Protein AF-A0A5N8HBY6-F1 (afdb_monomer_lite)

Sequence (43 aa):
LCPGETPPMFTTSAIASVTLDESGNGTFNWQMSPCNLKMAKAI

Foldseek 3Di:
DPVPDDPDDADVPKDWDWDADPVGDIDTDDIDHVVNPPPPDDD

Organism: Escherichia coli (NCBI:txid562)

Structure (mmCIF, N/CA/C/O backbone):
data_AF-A0A5N8HBY6-F1
#
_entry.id   AF-A0A5N8HBY6-F1
#
loop_
_atom_site.group_PDB
_atom_site.id
_atom_site.type_symbol
_atom_site.label_atom_id
_atom_site.label_alt_id
_atom_site.label_comp_id
_atom_site.label_asym_id
_atom_site.label_entity_id
_atom_site.label_seq_id
_atom_site.pdbx_PDB_ins_code
_atom_site.Cartn_x
_atom_site.Cartn_y
_atom_site.Cartn_z
_atom_site.occupancy
_atom_site.B_iso_or_equiv
_atom_site.auth_seq_id
_atom_site.auth_comp_id
_atom_site.auth_asym_id
_atom_site.auth_atom_id
_atom_site.pdbx_PDB_model_num
ATOM 1 N N . LEU A 1 1 ? -4.028 -9.425 12.254 1.00 53.28 1 LEU A N 1
ATOM 2 C CA . LEU A 1 1 ? -4.218 -10.144 10.976 1.00 53.28 1 LEU A CA 1
ATOM 3 C C . LEU A 1 1 ? -5.151 -11.302 11.270 1.00 53.28 1 LEU A C 1
ATOM 5 O O . LEU A 1 1 ? -4.828 -12.097 12.148 1.00 53.28 1 LEU A O 1
ATOM 9 N N . CYS A 1 2 ? -6.342 -11.307 10.679 1.00 49.66 2 CYS A N 1
ATOM 10 C CA . CYS A 1 2 ? -7.350 -12.321 10.962 1.00 49.66 2 CYS A CA 1
ATOM 11 C C . CYS A 1 2 ? -6.833 -13.706 10.529 1.00 49.66 2 CYS A C 1
ATOM 13 O O . CYS A 1 2 ? -6.105 -13.803 9.537 1.00 49.66 2 CYS A O 1
ATOM 15 N N . PRO A 1 3 ? -7.159 -14.788 11.255 1.00 56.34 3 PRO A N 1
ATOM 16 C CA . PRO A 1 3 ? -6.746 -16.134 10.871 1.00 56.34 3 PRO A CA 1
ATOM 17 C C . PRO A 1 3 ? -7.376 -16.503 9.517 1.00 56.34 3 PRO A C 1
ATOM 19 O O . PRO A 1 3 ? -8.577 -16.740 9.436 1.00 56.34 3 PRO A O 1
ATOM 22 N N . GLY A 1 4 ? -6.567 -16.508 8.452 1.00 65.88 4 GLY A N 1
ATOM 23 C CA . GLY A 1 4 ? -6.999 -16.789 7.075 1.00 65.88 4 GLY A CA 1
ATOM 24 C C . GLY A 1 4 ? -6.440 -15.828 6.021 1.00 65.88 4 GLY A C 1
ATOM 25 O O . GLY A 1 4 ? -6.427 -16.162 4.839 1.00 65.88 4 GLY A O 1
ATO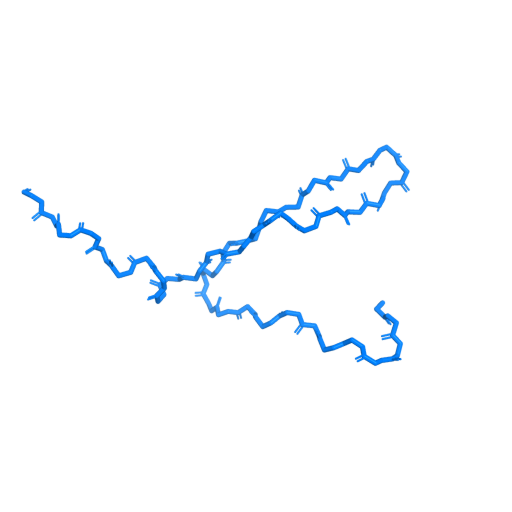M 26 N N . GLU A 1 5 ? -5.924 -14.667 6.424 1.00 60.19 5 GLU A N 1
ATOM 27 C CA . GLU A 1 5 ? -5.327 -13.705 5.495 1.00 60.19 5 GLU A CA 1
ATOM 28 C C . GLU A 1 5 ? -3.811 -13.908 5.421 1.00 60.19 5 GLU A C 1
ATOM 30 O O . GLU A 1 5 ? -3.093 -13.772 6.413 1.00 60.19 5 GLU A O 1
ATOM 35 N N . THR A 1 6 ? -3.308 -14.248 4.231 1.00 66.25 6 THR A N 1
ATOM 36 C CA . THR A 1 6 ? -1.860 -14.287 3.994 1.00 66.25 6 THR A CA 1
ATOM 37 C C . THR A 1 6 ? -1.351 -12.846 3.962 1.00 66.25 6 THR A C 1
ATOM 39 O O . THR A 1 6 ? -1.903 -12.045 3.203 1.00 66.25 6 THR A O 1
ATOM 42 N N . PRO A 1 7 ? -0.330 -12.479 4.761 1.00 65.56 7 PRO A N 1
ATOM 43 C CA . PRO A 1 7 ? 0.205 -11.127 4.727 1.00 65.56 7 PRO A CA 1
ATOM 44 C C . PRO A 1 7 ? 0.725 -10.808 3.315 1.00 65.56 7 PRO A C 1
ATOM 46 O O . PRO A 1 7 ? 1.329 -11.682 2.682 1.00 65.56 7 PRO A O 1
ATOM 49 N N . PRO A 1 8 ? 0.507 -9.582 2.803 1.00 67.19 8 PRO A N 1
ATOM 50 C CA . PRO A 1 8 ? 0.994 -9.205 1.484 1.00 67.19 8 PRO A CA 1
ATOM 51 C C . PRO A 1 8 ? 2.516 -9.378 1.422 1.00 67.19 8 PRO A C 1
ATOM 53 O O . PRO A 1 8 ? 3.248 -8.930 2.305 1.00 67.19 8 PRO A O 1
ATOM 56 N N . MET A 1 9 ? 2.995 -10.068 0.386 1.00 78.06 9 MET A N 1
ATOM 57 C CA . MET A 1 9 ? 4.422 -10.296 0.170 1.00 78.06 9 MET A CA 1
ATOM 58 C C . MET A 1 9 ? 5.096 -8.968 -0.206 1.00 78.06 9 MET A C 1
ATOM 60 O O . MET A 1 9 ? 4.730 -8.336 -1.197 1.00 78.06 9 MET A O 1
ATOM 64 N N . PHE A 1 10 ? 6.110 -8.559 0.555 1.00 75.44 10 PHE A N 1
ATOM 65 C CA . PHE A 1 10 ? 6.967 -7.422 0.220 1.00 75.44 10 PHE A CA 1
ATOM 66 C C . PHE A 1 10 ? 8.281 -7.930 -0.362 1.00 75.44 10 PHE A C 1
ATOM 68 O O . PHE A 1 10 ? 9.085 -8.541 0.339 1.00 75.44 10 PHE A O 1
ATOM 75 N N . THR A 1 11 ? 8.524 -7.667 -1.646 1.00 75.75 11 THR A N 1
ATOM 76 C CA . THR A 1 11 ? 9.872 -7.835 -2.202 1.00 75.75 11 THR A CA 1
ATOM 77 C C . THR A 1 11 ? 10.798 -6.765 -1.620 1.00 75.75 11 THR A C 1
ATOM 79 O O . THR A 1 11 ? 10.331 -5.677 -1.277 1.00 75.75 11 THR A O 1
ATOM 82 N N . THR A 1 12 ? 12.109 -7.015 -1.564 1.00 79.56 12 THR A N 1
ATOM 83 C CA . THR A 1 12 ? 13.090 -5.991 -1.167 1.00 79.56 12 THR A CA 1
ATOM 84 C C . THR A 1 12 ? 12.865 -4.703 -1.966 1.00 79.56 12 THR A C 1
ATOM 86 O O . THR A 1 12 ? 12.729 -4.747 -3.190 1.00 79.56 12 THR A O 1
ATOM 89 N N . SER A 1 13 ? 12.778 -3.570 -1.266 1.00 82.56 13 SER A N 1
ATOM 90 C CA . SER A 1 13 ? 12.481 -2.242 -1.831 1.00 82.56 13 SER A CA 1
ATOM 91 C C . SER A 1 13 ? 11.076 -2.058 -2.432 1.00 82.56 13 SER A C 1
ATOM 93 O O . SER A 1 13 ? 10.857 -1.104 -3.178 1.00 82.56 13 SER A O 1
ATOM 95 N N . ALA A 1 14 ? 10.109 -2.930 -2.125 1.00 82.44 14 ALA A N 1
ATOM 96 C CA . ALA A 1 14 ? 8.702 -2.655 -2.416 1.00 82.44 14 ALA A CA 1
ATOM 97 C C . ALA A 1 14 ? 8.160 -1.528 -1.523 1.00 82.44 14 ALA A C 1
ATOM 99 O O . ALA A 1 14 ? 8.468 -1.459 -0.335 1.00 82.44 14 ALA A O 1
ATOM 100 N N . ILE A 1 15 ? 7.317 -0.672 -2.098 1.00 85.94 15 ILE A N 1
ATOM 101 C CA . ILE A 1 15 ? 6.644 0.440 -1.423 1.00 85.94 15 ILE A CA 1
ATOM 102 C C . ILE A 1 15 ? 5.146 0.145 -1.404 1.00 85.94 15 ILE A C 1
ATOM 104 O O . ILE A 1 15 ? 4.571 -0.161 -2.447 1.00 85.94 15 ILE A O 1
ATOM 108 N N . ALA A 1 16 ? 4.509 0.269 -0.240 1.00 87.69 16 ALA A N 1
ATOM 109 C CA . ALA A 1 16 ? 3.056 0.234 -0.095 1.00 87.69 16 ALA A CA 1
ATOM 110 C C . ALA A 1 16 ? 2.529 1.591 0.381 1.00 87.69 16 ALA A C 1
ATOM 112 O O . ALA A 1 16 ? 3.131 2.226 1.245 1.00 87.69 16 ALA A O 1
ATOM 113 N N . SER A 1 17 ? 1.392 2.012 -0.166 1.00 89.81 17 SER A N 1
ATOM 114 C CA . SER A 1 17 ? 0.643 3.179 0.288 1.00 89.81 17 SER A CA 1
ATOM 115 C C . SER A 1 17 ? -0.531 2.735 1.148 1.00 89.81 17 SER A C 1
ATOM 117 O O . SER A 1 17 ? -1.371 1.947 0.707 1.00 89.81 17 SER A O 1
ATOM 119 N N . VAL A 1 18 ? -0.596 3.272 2.364 1.00 91.31 18 VAL A N 1
ATOM 120 C CA . VAL A 1 18 ? -1.693 3.051 3.307 1.00 91.31 18 VAL A CA 1
ATOM 121 C C . VAL A 1 18 ? -2.223 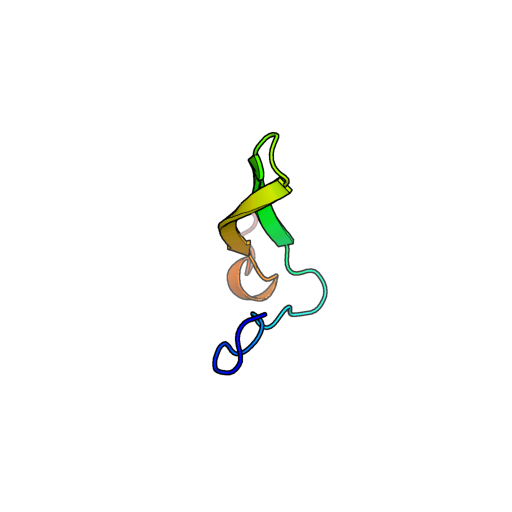4.407 3.754 1.00 91.31 18 VAL A C 1
ATOM 123 O O . VAL A 1 18 ? -1.443 5.273 4.146 1.00 91.31 18 VAL A O 1
ATOM 126 N N . THR A 1 19 ? -3.538 4.587 3.697 1.00 93.38 19 THR A N 1
ATOM 127 C CA . THR A 1 19 ? -4.215 5.729 4.323 1.00 93.38 19 THR A CA 1
ATOM 128 C C . THR A 1 19 ? -4.655 5.310 5.713 1.00 93.38 19 THR A C 1
ATOM 130 O O . THR A 1 19 ? -5.356 4.310 5.836 1.00 93.38 19 THR A O 1
ATOM 133 N N . LEU A 1 20 ? -4.250 6.051 6.741 1.00 94.25 20 LEU A N 1
ATOM 134 C CA . LEU A 1 20 ? -4.625 5.786 8.128 1.00 94.25 20 LEU A CA 1
ATOM 135 C C . LEU A 1 20 ? -5.679 6.800 8.579 1.00 94.25 20 LEU A C 1
ATOM 137 O O . LEU A 1 20 ? -5.502 7.997 8.349 1.00 94.25 20 LEU A O 1
ATOM 141 N N . ASP A 1 21 ? -6.758 6.328 9.199 1.00 92.12 21 ASP A N 1
ATOM 142 C CA . ASP A 1 21 ? -7.748 7.193 9.843 1.00 92.12 21 ASP A CA 1
ATOM 143 C C . ASP A 1 21 ? -7.336 7.583 11.279 1.00 92.12 21 ASP A C 1
ATOM 145 O O . ASP A 1 21 ? -6.372 7.062 11.846 1.00 92.12 21 ASP A O 1
ATOM 149 N N . GLU A 1 22 ? -8.086 8.502 11.892 1.00 93.12 22 GLU A N 1
ATOM 150 C CA . GLU A 1 22 ? -7.846 8.975 13.267 1.00 93.12 22 GLU A CA 1
ATOM 151 C C . GLU A 1 22 ? -8.081 7.892 14.338 1.00 93.12 22 GLU A C 1
ATOM 153 O O . GLU A 1 22 ? -7.629 8.030 15.473 1.00 93.12 22 GLU A O 1
ATOM 158 N N . SER A 1 23 ? -8.770 6.804 13.985 1.00 93.00 23 SER A N 1
ATOM 159 C CA . SER A 1 23 ? -9.028 5.648 14.853 1.00 93.00 23 SER A CA 1
ATOM 160 C C . SER A 1 23 ? -7.964 4.548 14.715 1.00 93.00 23 SER A C 1
ATOM 162 O O . SER A 1 23 ? -8.029 3.542 15.421 1.00 93.00 23 SER A O 1
ATOM 164 N N . GLY A 1 24 ? -6.975 4.730 13.834 1.00 89.50 24 GLY A N 1
ATOM 165 C CA . GLY A 1 24 ? -5.904 3.771 13.579 1.00 89.50 24 GLY A CA 1
ATOM 166 C C . GLY A 1 24 ? -6.257 2.657 12.589 1.00 89.50 24 GLY A C 1
ATOM 167 O O . GLY A 1 24 ? -5.487 1.702 12.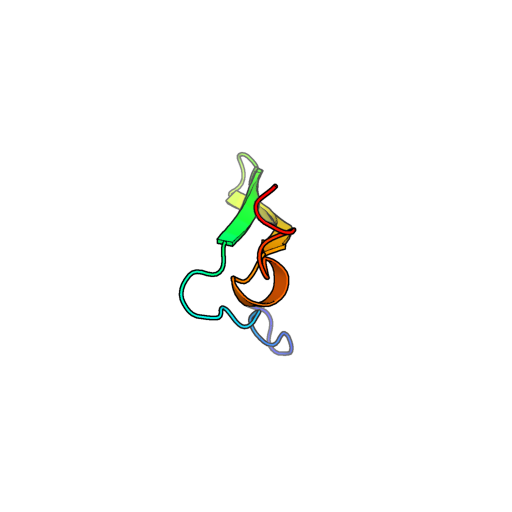470 1.00 89.50 24 GLY A O 1
ATOM 168 N N . ASN A 1 25 ? -7.372 2.752 11.856 1.00 89.50 25 ASN A N 1
ATOM 169 C CA . ASN A 1 25 ? -7.684 1.810 10.780 1.00 89.50 25 ASN A CA 1
ATOM 170 C C . ASN A 1 25 ? -7.015 2.250 9.475 1.00 89.50 25 ASN A C 1
ATOM 172 O O . ASN A 1 25 ? -7.123 3.398 9.043 1.00 89.50 25 ASN A O 1
ATOM 176 N N . GLY A 1 26 ? -6.311 1.314 8.840 1.00 88.75 26 GLY A N 1
ATOM 177 C CA . GLY A 1 26 ? -5.583 1.546 7.598 1.00 88.75 26 GLY A CA 1
ATOM 178 C C . GLY A 1 26 ? -6.314 0.985 6.381 1.00 88.75 26 GLY A C 1
ATOM 179 O O . GLY A 1 26 ? -6.737 -0.168 6.392 1.00 88.75 26 GLY A O 1
ATOM 180 N N . THR A 1 27 ? -6.397 1.763 5.303 1.00 90.75 27 THR A N 1
ATOM 181 C CA . THR A 1 27 ? -6.798 1.286 3.972 1.00 90.75 27 THR A CA 1
ATOM 182 C C . THR A 1 27 ? -5.565 1.132 3.095 1.00 90.75 27 THR A C 1
ATOM 184 O O . THR A 1 27 ? -4.822 2.090 2.881 1.00 90.75 27 THR A O 1
ATOM 187 N N . PHE A 1 28 ? -5.340 -0.075 2.579 1.00 88.62 28 PHE A N 1
ATOM 188 C CA . PHE A 1 28 ? -4.268 -0.354 1.628 1.00 88.62 28 PHE A CA 1
ATOM 189 C C . PHE A 1 28 ? -4.661 0.150 0.235 1.00 88.62 28 PHE A C 1
ATOM 191 O O . PHE A 1 28 ? -5.586 -0.379 -0.376 1.00 88.62 28 PHE A O 1
ATOM 198 N N . ASN A 1 29 ? -3.968 1.176 -0.261 1.00 88.88 29 ASN A N 1
ATOM 199 C CA . ASN A 1 29 ? -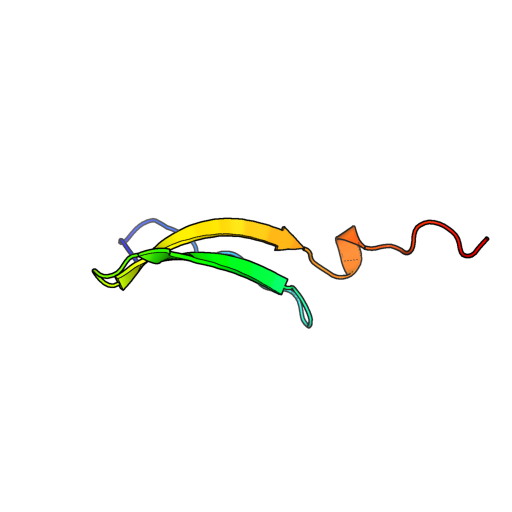4.293 1.799 -1.544 1.00 88.88 29 ASN A CA 1
ATOM 200 C C . ASN A 1 29 ? -3.644 1.048 -2.709 1.00 88.88 29 ASN A C 1
ATOM 202 O O . ASN A 1 29 ? -4.304 0.679 -3.676 1.00 88.88 29 ASN A O 1
ATOM 206 N N . TRP A 1 30 ? -2.328 0.859 -2.638 1.00 85.06 30 TRP A N 1
ATOM 207 C CA . TRP A 1 30 ? -1.540 0.227 -3.691 1.00 85.06 30 TRP A CA 1
ATOM 208 C C . TRP A 1 30 ? -0.172 -0.203 -3.165 1.00 85.06 30 TRP A C 1
ATOM 210 O O . TRP A 1 30 ? 0.312 0.298 -2.149 1.00 85.06 30 TRP A O 1
ATOM 220 N N . GLN A 1 31 ? 0.484 -1.098 -3.900 1.00 82.94 31 GLN A N 1
ATOM 221 C CA . GLN A 1 31 ? 1.865 -1.506 -3.659 1.00 82.94 31 GLN A CA 1
ATOM 222 C C . GLN A 1 31 ? 2.616 -1.594 -4.984 1.00 82.94 31 GLN A C 1
ATOM 224 O O . GLN A 1 31 ? 2.147 -2.203 -5.943 1.00 82.94 31 GLN A O 1
ATOM 229 N N . MET A 1 32 ? 3.808 -1.006 -5.027 1.00 82.81 32 MET A N 1
ATOM 230 C CA . MET A 1 32 ? 4.747 -1.154 -6.131 1.00 82.81 32 MET A CA 1
ATOM 231 C C . MET A 1 32 ? 5.971 -1.930 -5.672 1.00 82.81 32 MET A C 1
ATOM 233 O O . MET A 1 32 ? 6.526 -1.680 -4.608 1.00 82.81 32 MET A O 1
ATOM 237 N N . SER A 1 33 ? 6.411 -2.860 -6.511 1.00 82.06 33 SER A N 1
ATOM 238 C CA . SER A 1 33 ? 7.660 -3.600 -6.328 1.00 82.06 33 SER A CA 1
ATOM 239 C C . SER A 1 33 ? 8.646 -3.181 -7.421 1.00 82.06 33 SER A C 1
ATOM 241 O O . SER A 1 33 ? 8.199 -2.880 -8.530 1.00 82.06 33 SER A O 1
ATOM 243 N N . PRO A 1 34 ? 9.968 -3.207 -7.187 1.00 71.12 34 PRO A N 1
ATOM 244 C CA . PRO A 1 34 ? 10.959 -2.859 -8.210 1.00 71.12 34 PRO A CA 1
ATOM 245 C C . PRO A 1 34 ? 10.797 -3.655 -9.514 1.00 71.12 34 PRO A C 1
ATOM 247 O O . PRO A 1 34 ? 11.036 -3.136 -10.599 1.00 71.12 34 PRO A O 1
ATOM 250 N N . CYS A 1 35 ? 10.312 -4.898 -9.432 1.00 67.00 35 CYS A N 1
ATOM 251 C CA . CYS A 1 35 ? 10.008 -5.729 -10.598 1.00 67.00 35 CYS A CA 1
ATOM 252 C C . CYS A 1 35 ? 8.825 -5.213 -11.442 1.00 67.00 35 CYS A C 1
ATOM 254 O O . CYS A 1 35 ? 8.796 -5.478 -12.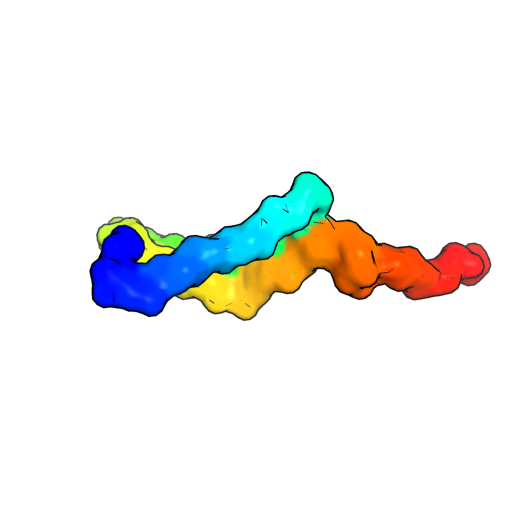642 1.00 67.00 35 CYS A O 1
ATOM 256 N N . ASN A 1 36 ? 7.885 -4.469 -10.841 1.00 62.12 36 ASN A N 1
ATOM 257 C CA . ASN A 1 36 ? 6.805 -3.766 -11.550 1.00 62.12 36 ASN A CA 1
ATOM 258 C C . ASN A 1 36 ? 7.288 -2.441 -12.161 1.00 62.12 36 ASN A C 1
ATOM 260 O O . ASN A 1 36 ? 6.728 -1.983 -13.149 1.00 62.12 36 ASN A O 1
ATOM 264 N N . LEU A 1 37 ? 8.352 -1.854 -11.606 1.00 60.25 37 LEU A N 1
ATOM 265 C CA . LEU A 1 37 ? 8.998 -0.626 -12.074 1.00 60.25 37 LEU A CA 1
ATOM 266 C C . LEU A 1 37 ? 10.151 -0.890 -13.055 1.00 60.25 37 LEU A C 1
ATOM 268 O O . LEU A 1 37 ? 11.029 -0.036 -13.166 1.00 60.25 37 LEU A O 1
ATOM 272 N N . LYS A 1 38 ? 10.184 -2.036 -13.769 1.00 55.31 38 LYS A N 1
ATOM 273 C CA . LYS A 1 38 ? 11.121 -2.239 -14.895 1.00 55.31 38 LYS A CA 1
ATOM 274 C C . LYS A 1 38 ? 11.109 -0.968 -15.736 1.00 55.31 38 LYS A C 1
ATOM 276 O O . LYS A 1 38 ? 10.090 -0.659 -16.347 1.00 55.31 38 LYS A O 1
ATOM 281 N N . MET A 1 39 ? 12.211 -0.224 -15.647 1.00 56.41 39 MET A N 1
ATOM 282 C CA . MET A 1 39 ? 12.272 1.190 -15.988 1.00 56.41 39 MET A CA 1
ATOM 283 C C . MET A 1 39 ? 11.608 1.410 -17.336 1.00 56.41 39 MET A C 1
ATOM 285 O O . MET A 1 39 ? 12.053 0.842 -18.337 1.00 56.41 39 MET A O 1
ATOM 289 N N . ALA A 1 40 ? 10.521 2.188 -17.353 1.00 52.66 40 ALA A N 1
ATOM 290 C CA . ALA A 1 40 ? 10.028 2.749 -18.595 1.00 52.66 40 ALA A CA 1
ATOM 291 C C . ALA A 1 40 ? 11.238 3.442 -19.226 1.00 52.66 40 ALA A C 1
ATOM 293 O O . ALA A 1 40 ? 11.810 4.347 -18.623 1.00 52.66 40 ALA A O 1
ATOM 294 N N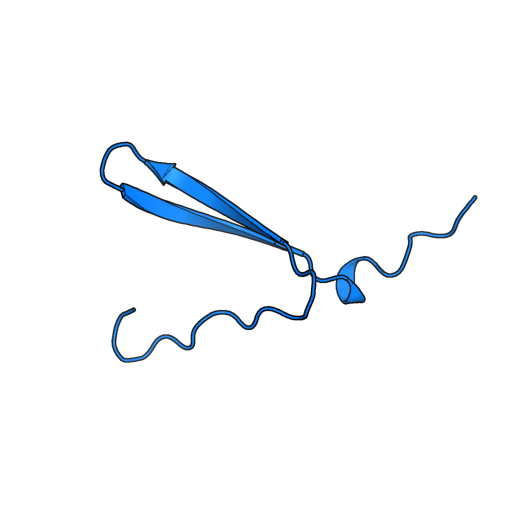 . LYS A 1 41 ? 11.696 2.849 -20.332 1.00 45.97 41 LYS A N 1
ATOM 295 C CA . LYS A 1 41 ? 12.846 3.200 -21.162 1.00 45.97 41 LYS A CA 1
ATOM 296 C C . LYS A 1 41 ? 13.404 4.591 -20.846 1.00 45.97 41 LYS A C 1
ATOM 298 O O . LYS A 1 41 ? 12.703 5.577 -21.050 1.00 45.97 41 LYS A O 1
ATOM 303 N N . ALA A 1 42 ? 14.659 4.651 -20.389 1.00 51.22 42 ALA A N 1
ATOM 304 C CA . ALA A 1 42 ? 15.419 5.896 -20.408 1.00 51.22 42 ALA A CA 1
ATOM 305 C C . ALA A 1 42 ? 15.345 6.449 -21.841 1.00 51.22 42 ALA A C 1
ATOM 307 O O . ALA A 1 42 ? 15.754 5.757 -22.781 1.00 51.22 42 ALA A O 1
ATOM 308 N N . ILE A 1 43 ? 14.690 7.601 -21.994 1.00 43.62 43 ILE A N 1
ATOM 309 C CA . ILE A 1 43 ? 14.625 8.342 -23.255 1.00 43.62 43 ILE A CA 1
ATOM 310 C C . ILE A 1 43 ? 15.933 9.089 -23.481 1.00 43.62 43 ILE A C 1
ATOM 312 O O . ILE A 1 43 ? 16.520 9.554 -22.477 1.00 43.62 43 ILE A O 1
#

Secondary structure (DSSP, 8-state):
--TTPPPPP--TT-EEEEEE-TTSPEEEEEEE-TTTT------

Radius of gyration: 14.21 Å; chains: 1; bounding box: 24×26×38 Å

pLDDT: mean 74.73, std 15.36, range [43.62, 94.25]